Protein AF-A0AAE3GRV4-F1 (afdb_monomer_lite)

Secondary structure (DSSP, 8-state):
-HHHHHHHHHHHHHHHHTT--HHHHHHHHT--HHHHHHHHHHHHHHHHHHHHHHHHH-GGG--HHHHHHHHHHHTTS-S-HHHHHHHHHHHHTSGGGHHHHHHHHHHHHHHHHHHHHTTSSS-----S-SS----HHHHHHHHHHHHT--

Organism: NCBI:txid2699891

Foldseek 3Di:
DVVLVVVLLVCLLVVVLVVDDLVNSCVVSVHDSVSSVVSLVVSLLLLLVLVLCCCVVVVVLDDLVNLVVLLVQLVVFPFDSNRNSNSVLVVCPDPVNVPSVVSSVVSSVVVVVLVVVQVPDPDDPPPPSPPDPDTSVNSNVSSVVSSVVD

Structure (mmCIF, N/CA/C/O backbone):
data_AF-A0AAE3GRV4-F1
#
_entry.id   AF-A0AAE3GRV4-F1
#
loop_
_atom_site.group_PDB
_atom_site.id
_atom_site.type_symbol
_atom_site.label_atom_id
_atom_site.label_alt_id
_atom_site.label_comp_id
_atom_site.label_asym_id
_atom_site.label_entity_id
_atom_site.label_seq_id
_atom_site.pdbx_PDB_ins_code
_atom_site.Cartn_x
_atom_site.Cartn_y
_atom_site.Cartn_z
_atom_site.occupancy
_atom_site.B_iso_or_equiv
_atom_site.auth_seq_id
_atom_site.auth_comp_id
_atom_site.auth_asym_id
_atom_site.auth_atom_id
_atom_site.pdbx_PDB_model_num
ATOM 1 N N . ALA A 1 1 ? 26.409 6.849 -16.549 1.00 62.03 1 ALA A N 1
ATOM 2 C CA . ALA A 1 1 ? 25.329 6.057 -17.177 1.00 62.03 1 ALA A CA 1
ATOM 3 C C . ALA A 1 1 ? 24.383 5.493 -16.115 1.00 62.03 1 ALA A C 1
ATOM 5 O O . ALA A 1 1 ? 23.178 5.629 -16.278 1.00 62.03 1 ALA A O 1
ATOM 6 N N . GLU A 1 2 ? 24.916 4.986 -15.000 1.00 59.97 2 GLU A N 1
ATOM 7 C CA . GLU A 1 2 ? 24.161 4.390 -13.882 1.00 59.97 2 GLU A CA 1
ATOM 8 C C . GLU A 1 2 ? 23.152 5.341 -13.215 1.00 59.97 2 GLU A C 1
ATOM 10 O O . GLU A 1 2 ? 21.988 4.983 -13.072 1.00 59.97 2 GLU A O 1
ATOM 15 N N . GLY A 1 3 ? 23.522 6.597 -12.931 1.00 66.94 3 GLY A N 1
ATOM 16 C CA . GLY A 1 3 ? 22.594 7.554 -12.299 1.00 66.94 3 GLY A CA 1
ATOM 17 C C . GLY A 1 3 ? 21.324 7.863 -13.111 1.00 66.94 3 GLY A C 1
ATOM 18 O O . GLY A 1 3 ? 20.287 8.183 -12.541 1.00 66.94 3 GLY A O 1
ATOM 19 N N . LYS A 1 4 ? 21.362 7.714 -14.446 1.00 73.00 4 LYS A N 1
ATOM 20 C CA . LYS A 1 4 ? 20.172 7.877 -15.304 1.00 73.00 4 LYS A CA 1
ATOM 21 C C . LYS A 1 4 ? 19.230 6.675 -15.196 1.00 73.00 4 LYS A C 1
ATOM 23 O O . LYS A 1 4 ? 18.027 6.845 -15.348 1.00 73.00 4 LYS A O 1
ATOM 28 N N . GLN A 1 5 ? 19.762 5.471 -14.986 1.00 74.44 5 GLN A N 1
ATOM 29 C CA . GLN A 1 5 ? 18.948 4.267 -14.804 1.00 74.44 5 GLN A CA 1
ATOM 30 C C . GLN A 1 5 ? 18.323 4.234 -13.410 1.00 74.44 5 GLN A C 1
ATOM 32 O O . GLN A 1 5 ? 17.132 3.961 -13.310 1.00 74.44 5 GLN A O 1
ATOM 37 N N . LEU A 1 6 ? 19.076 4.614 -12.373 1.00 76.81 6 LEU A N 1
ATOM 38 C CA . LEU A 1 6 ? 18.557 4.707 -11.008 1.00 76.81 6 LEU A CA 1
ATOM 39 C C . LEU A 1 6 ? 17.362 5.671 -10.919 1.00 76.81 6 LEU A C 1
ATOM 41 O O . LEU A 1 6 ? 16.285 5.266 -10.496 1.00 76.81 6 LEU A O 1
ATOM 45 N N . GLY A 1 7 ? 17.491 6.888 -11.461 1.00 81.56 7 GLY A N 1
ATOM 46 C CA . GLY A 1 7 ? 16.388 7.860 -11.452 1.00 81.56 7 GLY A CA 1
ATOM 47 C C . GLY A 1 7 ? 15.145 7.420 -12.242 1.00 81.56 7 GLY A C 1
ATOM 48 O O . GLY A 1 7 ? 14.032 7.839 -11.931 1.00 81.56 7 GLY A O 1
ATOM 49 N N . LYS A 1 8 ? 15.296 6.548 -13.253 1.00 85.31 8 LYS A N 1
ATOM 50 C CA . LYS A 1 8 ? 14.145 5.938 -13.941 1.00 85.31 8 LYS A CA 1
ATOM 51 C C . LYS A 1 8 ? 13.427 4.948 -13.022 1.00 85.31 8 LYS A C 1
ATOM 53 O O . LYS A 1 8 ? 12.202 4.998 -12.952 1.00 85.31 8 LYS A O 1
ATOM 58 N N . LEU A 1 9 ? 14.164 4.094 -12.308 1.00 84.44 9 LEU A N 1
ATOM 59 C CA . LEU A 1 9 ? 13.589 3.125 -11.368 1.00 84.44 9 LEU A CA 1
ATOM 60 C C . LEU A 1 9 ? 12.871 3.822 -10.207 1.00 84.44 9 LEU A C 1
ATOM 62 O O . LEU A 1 9 ? 11.728 3.486 -9.914 1.00 84.44 9 LEU A O 1
ATOM 66 N N . GLU A 1 10 ? 13.478 4.863 -9.636 1.00 85.94 10 GLU A N 1
ATOM 67 C CA . GLU A 1 10 ? 12.884 5.675 -8.561 1.00 85.94 10 GLU A CA 1
ATOM 68 C C . GLU A 1 10 ? 11.579 6.373 -8.985 1.00 85.94 10 GLU A C 1
ATOM 70 O O . GLU A 1 10 ? 10.727 6.684 -8.153 1.00 85.94 10 GLU A O 1
ATOM 75 N N . SER A 1 11 ? 11.383 6.606 -10.289 1.00 89.25 11 SER A N 1
ATOM 76 C CA . SER A 1 11 ? 10.158 7.218 -10.814 1.00 89.25 11 SER A CA 1
ATOM 77 C C . SER A 1 11 ? 8.985 6.240 -10.965 1.00 89.25 11 SER A C 1
ATOM 79 O O . SER A 1 11 ? 7.832 6.679 -10.981 1.00 89.25 11 SER A O 1
ATOM 81 N N . ILE A 1 12 ? 9.246 4.926 -11.043 1.00 89.50 12 ILE A N 1
ATOM 82 C CA . ILE A 1 12 ? 8.222 3.899 -11.296 1.00 89.50 12 ILE A CA 1
ATOM 83 C C . ILE A 1 12 ? 7.102 3.926 -10.242 1.00 89.50 12 ILE A C 1
ATOM 85 O O . ILE A 1 12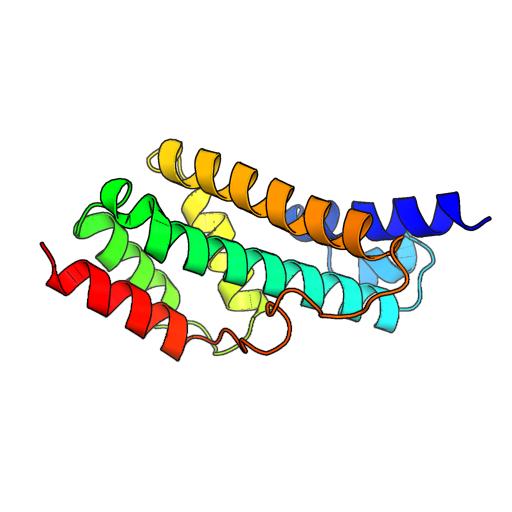 ? 5.946 4.039 -10.658 1.00 89.50 12 ILE A O 1
ATOM 89 N N . PRO A 1 13 ? 7.379 3.922 -8.917 1.00 88.88 13 PRO A N 1
ATOM 90 C CA . PRO A 1 13 ? 6.339 4.008 -7.888 1.00 88.88 13 PRO A CA 1
ATOM 91 C C . PRO A 1 13 ? 5.374 5.170 -8.114 1.00 88.88 13 PRO A C 1
ATOM 93 O O . PRO A 1 13 ? 4.154 5.006 -8.122 1.00 88.88 13 PRO A O 1
ATOM 96 N N . ARG A 1 14 ? 5.924 6.360 -8.383 1.00 89.31 14 ARG A N 1
ATOM 97 C CA . ARG A 1 14 ? 5.122 7.566 -8.579 1.00 89.31 14 ARG A CA 1
ATOM 98 C C . ARG A 1 14 ? 4.242 7.472 -9.821 1.00 89.31 14 ARG A C 1
ATOM 100 O O . ARG A 1 14 ? 3.117 7.964 -9.802 1.00 89.31 14 ARG A O 1
ATOM 107 N N . LEU A 1 15 ? 4.745 6.882 -10.900 1.00 92.69 15 LEU A N 1
ATOM 108 C CA . LEU A 1 15 ? 3.992 6.752 -12.142 1.00 92.69 15 LEU A CA 1
ATOM 109 C C . LEU A 1 15 ? 2.908 5.664 -12.045 1.00 92.69 15 LEU A C 1
ATOM 111 O O . LEU A 1 15 ? 1.811 5.861 -12.567 1.00 92.69 15 LEU A O 1
ATOM 115 N N . LEU A 1 16 ? 3.159 4.576 -11.310 1.00 90.69 16 LEU A N 1
ATOM 116 C CA . LEU A 1 16 ? 2.135 3.579 -10.972 1.00 90.69 16 LEU A CA 1
ATOM 117 C C . LEU A 1 16 ? 0.999 4.209 -10.158 1.00 90.69 16 LEU A C 1
ATOM 119 O O . LEU A 1 16 ? -0.172 4.019 -10.477 1.00 90.69 16 LEU A O 1
ATOM 123 N N . GLU A 1 17 ? 1.319 5.046 -9.168 1.00 87.00 17 GLU A N 1
ATOM 124 C CA . GLU A 1 17 ? 0.306 5.781 -8.395 1.00 87.00 17 GLU A CA 1
ATOM 125 C C . GLU A 1 17 ? -0.535 6.758 -9.232 1.00 87.00 17 GLU A C 1
ATOM 127 O O . GLU A 1 17 ? -1.634 7.132 -8.814 1.00 87.00 17 GLU A O 1
ATOM 132 N N . LEU A 1 18 ? -0.015 7.202 -10.380 1.00 89.06 18 LEU A N 1
ATOM 133 C CA . LEU A 1 18 ? -0.732 8.032 -11.352 1.00 89.06 18 LEU A CA 1
ATOM 134 C C . LEU A 1 18 ? -1.582 7.200 -12.329 1.00 89.06 18 LEU A C 1
ATOM 136 O O . LEU A 1 18 ? -2.238 7.773 -13.197 1.00 89.06 18 LEU A O 1
ATOM 140 N N . GLY A 1 19 ? -1.596 5.873 -12.185 1.00 89.56 19 GLY A N 1
ATOM 141 C CA . GLY A 1 19 ? -2.407 4.957 -12.985 1.00 89.56 19 GLY A CA 1
ATOM 142 C C . GLY A 1 19 ? -1.776 4.556 -14.317 1.00 89.56 19 GLY A C 1
ATOM 143 O O . GLY A 1 19 ? -2.479 4.059 -15.198 1.00 89.56 19 GLY A O 1
ATOM 144 N N . LEU A 1 20 ? -0.470 4.776 -14.506 1.00 92.62 20 LEU A N 1
ATOM 145 C CA . LEU A 1 20 ? 0.215 4.322 -15.713 1.00 92.62 20 LEU A CA 1
ATOM 146 C C . LEU A 1 20 ? 0.442 2.809 -15.649 1.00 92.62 20 LEU A C 1
ATOM 148 O O . LEU A 1 20 ? 0.936 2.280 -14.657 1.00 92.62 20 LEU A O 1
ATOM 152 N N . SER A 1 21 ? 0.125 2.114 -16.742 1.00 94.25 21 SER A N 1
ATOM 153 C CA . SER A 1 21 ? 0.363 0.671 -16.841 1.00 94.25 21 SER A CA 1
ATOM 154 C C . SER A 1 21 ? 1.853 0.342 -16.979 1.00 94.25 21 SER A C 1
ATOM 156 O O . SER A 1 21 ? 2.607 1.084 -17.611 1.00 94.25 21 SER A O 1
ATOM 158 N N . LYS A 1 22 ? 2.265 -0.831 -16.483 1.00 94.94 22 LYS A N 1
ATOM 159 C CA . LYS A 1 22 ? 3.647 -1.341 -16.578 1.00 94.94 22 LYS A CA 1
ATOM 160 C C . LYS A 1 22 ? 4.196 -1.334 -18.015 1.00 94.94 22 LYS A C 1
ATOM 162 O O . LYS A 1 22 ? 5.350 -0.978 -18.228 1.00 94.94 22 LYS A O 1
ATOM 167 N N . ALA A 1 23 ? 3.362 -1.647 -19.009 1.00 95.69 23 ALA A N 1
ATOM 168 C CA . ALA A 1 23 ? 3.754 -1.611 -20.420 1.00 95.69 23 ALA A CA 1
ATOM 169 C C . ALA A 1 23 ? 4.052 -0.185 -20.915 1.00 95.69 23 ALA A C 1
ATOM 171 O O . ALA A 1 23 ? 5.051 0.035 -21.595 1.00 95.69 23 ALA A O 1
ATOM 172 N N . VAL A 1 24 ? 3.221 0.792 -20.532 1.00 96.06 24 VAL A N 1
ATOM 173 C CA . VAL A 1 24 ? 3.446 2.210 -20.863 1.00 96.06 24 VAL A CA 1
ATOM 174 C C . VAL A 1 24 ? 4.712 2.729 -20.185 1.00 96.06 24 VAL A C 1
ATOM 176 O O . VAL A 1 24 ? 5.455 3.495 -20.788 1.00 96.06 24 VAL A O 1
ATOM 179 N N . LEU A 1 25 ? 4.984 2.300 -18.952 1.00 94.62 25 LEU A N 1
ATOM 180 C CA . LEU A 1 25 ? 6.207 2.669 -18.241 1.00 94.62 25 LEU A CA 1
ATOM 181 C C . LEU A 1 25 ? 7.459 2.079 -18.886 1.00 94.62 25 LEU A C 1
ATOM 183 O O . LEU A 1 25 ? 8.452 2.789 -19.002 1.00 94.62 25 LEU A O 1
ATOM 187 N N . ALA A 1 26 ? 7.414 0.820 -19.325 1.00 94.44 26 ALA A N 1
ATOM 188 C CA . ALA A 1 26 ? 8.530 0.176 -20.014 1.00 94.44 26 ALA A CA 1
ATOM 189 C C . ALA A 1 26 ? 8.921 0.945 -21.285 1.00 94.44 26 ALA A C 1
ATOM 191 O O . ALA A 1 26 ? 10.094 1.263 -21.479 1.00 94.44 26 ALA A O 1
ATOM 192 N N . ASP A 1 27 ? 7.926 1.329 -22.089 1.00 95.69 27 ASP A N 1
ATOM 193 C CA . ASP A 1 27 ? 8.126 2.140 -23.293 1.00 95.69 27 ASP A CA 1
ATOM 194 C C . ASP A 1 27 ? 8.624 3.559 -22.958 1.00 95.69 27 ASP A C 1
ATOM 196 O O . ASP A 1 27 ? 9.689 3.977 -23.410 1.00 95.69 27 ASP A O 1
ATOM 200 N N . ALA A 1 28 ? 7.914 4.284 -22.086 1.00 93.88 28 ALA A N 1
ATOM 201 C CA . ALA A 1 28 ? 8.222 5.680 -21.763 1.00 93.88 28 ALA A CA 1
ATOM 202 C C . ALA A 1 28 ? 9.578 5.862 -21.066 1.00 93.88 28 ALA A C 1
ATOM 204 O O . ALA A 1 28 ? 10.247 6.884 -21.246 1.00 93.88 28 ALA A O 1
ATOM 205 N N . LEU A 1 29 ? 9.979 4.889 -20.246 1.00 92.44 29 LEU A N 1
ATOM 206 C CA . LEU A 1 29 ? 11.248 4.914 -19.533 1.00 92.44 29 LEU A CA 1
ATOM 207 C C . LEU A 1 29 ? 12.367 4.231 -20.311 1.00 92.44 29 LEU A C 1
ATOM 209 O O . LEU A 1 29 ? 13.500 4.301 -19.840 1.00 92.44 29 LEU A O 1
ATOM 213 N N . ASP A 1 30 ? 12.109 3.627 -21.475 1.00 94.50 30 ASP A N 1
ATOM 214 C CA . ASP A 1 30 ? 13.101 2.849 -22.227 1.00 94.50 30 ASP A CA 1
ATOM 215 C C . ASP A 1 30 ? 13.784 1.824 -21.297 1.00 94.50 30 ASP A C 1
ATOM 217 O O . ASP A 1 30 ? 14.988 1.885 -21.018 1.00 94.50 30 ASP A O 1
ATOM 221 N N . LEU A 1 31 ? 12.949 0.973 -20.691 1.00 91.81 31 LEU A N 1
ATOM 222 C CA . LEU A 1 31 ? 13.321 -0.092 -19.760 1.00 91.81 31 LEU A CA 1
ATOM 223 C C . LEU A 1 31 ? 12.691 -1.422 -20.205 1.00 91.81 31 LEU A C 1
ATOM 225 O O . LEU A 1 31 ? 11.572 -1.423 -20.718 1.00 91.81 31 LEU A O 1
ATOM 229 N N . PRO A 1 32 ? 13.349 -2.570 -19.959 1.00 93.69 32 PRO A N 1
ATOM 230 C CA . PRO A 1 32 ? 12.717 -3.873 -20.145 1.00 93.69 32 PRO A CA 1
ATOM 231 C C . PRO A 1 32 ? 11.448 -4.004 -19.294 1.00 93.69 32 PRO A C 1
ATOM 233 O O . PRO A 1 32 ? 11.410 -3.542 -18.148 1.00 93.69 32 PRO A O 1
ATOM 236 N N . LEU A 1 33 ? 10.421 -4.667 -19.829 1.00 93.25 33 LEU A N 1
ATOM 237 C CA . LEU A 1 33 ? 9.152 -4.853 -19.123 1.00 93.25 33 LEU A CA 1
ATOM 238 C C . LEU A 1 33 ? 9.351 -5.604 -17.803 1.00 93.25 33 LEU A C 1
ATOM 240 O O . LEU A 1 33 ? 8.728 -5.260 -16.804 1.00 93.25 33 LEU A O 1
ATOM 244 N N . GLU A 1 34 ? 10.257 -6.574 -17.783 1.00 92.00 34 GLU A N 1
ATOM 245 C CA . GLU A 1 34 ? 10.591 -7.390 -16.617 1.00 92.00 34 GLU A CA 1
ATOM 246 C C . GLU A 1 34 ? 11.189 -6.539 -15.486 1.00 92.00 34 GLU A C 1
ATOM 248 O O . GLU A 1 34 ? 10.928 -6.781 -14.306 1.00 92.00 34 GLU A O 1
ATOM 253 N N . VAL A 1 35 ? 11.952 -5.497 -15.837 1.00 88.56 35 VAL A N 1
ATOM 254 C CA . VAL A 1 35 ? 12.514 -4.542 -14.870 1.00 88.56 35 VAL A CA 1
ATOM 255 C C . VAL A 1 35 ? 11.401 -3.694 -14.260 1.00 88.56 35 VAL A C 1
ATOM 257 O O . VAL A 1 35 ? 11.371 -3.493 -13.048 1.00 88.56 35 VAL A O 1
ATOM 260 N N . VAL A 1 36 ? 10.451 -3.236 -15.080 1.00 91.06 36 VAL A N 1
ATOM 261 C CA . VAL A 1 36 ? 9.288 -2.482 -14.594 1.00 91.06 36 VAL A CA 1
ATOM 262 C C . VAL A 1 36 ? 8.374 -3.352 -13.735 1.00 91.06 36 VAL A C 1
ATOM 264 O O . VAL A 1 36 ? 7.887 -2.885 -12.710 1.00 91.06 36 VAL A O 1
ATOM 267 N N . GLN A 1 37 ? 8.158 -4.612 -14.119 1.00 90.75 37 GLN A N 1
ATOM 268 C CA . GLN A 1 37 ? 7.398 -5.581 -13.329 1.00 90.75 37 GLN A CA 1
ATOM 269 C C . GLN A 1 37 ? 8.046 -5.802 -11.962 1.00 90.75 37 GLN A C 1
ATOM 271 O O . GLN A 1 37 ? 7.376 -5.633 -10.952 1.00 90.75 37 GLN A O 1
ATOM 276 N N . SER A 1 38 ? 9.356 -6.057 -11.926 1.00 88.62 38 SER A N 1
ATOM 277 C CA . SER A 1 38 ? 10.091 -6.260 -10.672 1.00 88.62 38 SER A CA 1
ATOM 278 C C . SER A 1 38 ? 10.024 -5.031 -9.757 1.00 88.62 38 SER A C 1
ATOM 280 O O . SER A 1 38 ? 9.790 -5.162 -8.558 1.00 88.62 38 SER A O 1
ATOM 282 N N . ALA A 1 39 ? 10.178 -3.825 -10.315 1.00 88.56 39 ALA A N 1
ATOM 283 C CA . ALA A 1 39 ? 10.063 -2.580 -9.553 1.00 88.56 39 ALA A CA 1
ATOM 284 C C . ALA A 1 39 ? 8.633 -2.335 -9.037 1.00 88.56 39 ALA A C 1
ATOM 286 O O . ALA A 1 39 ? 8.453 -1.861 -7.917 1.00 88.56 39 ALA A O 1
ATOM 287 N N . ALA A 1 40 ? 7.613 -2.670 -9.833 1.00 90.56 40 ALA A N 1
ATOM 288 C CA . ALA A 1 40 ? 6.218 -2.583 -9.412 1.00 90.56 40 ALA A CA 1
ATOM 289 C C . ALA A 1 40 ? 5.908 -3.573 -8.282 1.00 90.56 40 ALA A C 1
ATOM 291 O O . ALA A 1 40 ? 5.283 -3.200 -7.293 1.00 90.56 40 ALA A O 1
ATOM 292 N N . ASP A 1 41 ? 6.373 -4.815 -8.401 1.00 90.94 41 ASP A N 1
ATOM 293 C CA . ASP A 1 41 ? 6.152 -5.855 -7.398 1.00 90.94 41 ASP A CA 1
ATOM 294 C C . ASP A 1 41 ? 6.809 -5.487 -6.062 1.00 90.94 41 ASP A C 1
ATOM 296 O O . ASP A 1 41 ? 6.175 -5.632 -5.011 1.00 90.94 41 ASP A O 1
ATOM 300 N N . LEU A 1 42 ? 8.031 -4.937 -6.103 1.00 89.06 42 LEU A N 1
ATOM 301 C CA . LEU A 1 42 ? 8.707 -4.394 -4.925 1.00 89.06 42 LEU A CA 1
ATOM 302 C C . LEU A 1 42 ? 7.897 -3.254 -4.298 1.00 89.06 42 LEU A C 1
ATOM 304 O O . LEU A 1 42 ? 7.598 -3.305 -3.110 1.00 89.06 42 LEU A O 1
ATOM 308 N N . PHE A 1 43 ? 7.458 -2.280 -5.098 1.00 90.44 43 PHE A N 1
ATOM 309 C CA . PHE A 1 43 ? 6.632 -1.172 -4.613 1.00 90.44 43 PHE A CA 1
ATOM 310 C C . PHE A 1 43 ? 5.338 -1.654 -3.938 1.00 90.44 43 PHE A C 1
ATOM 312 O O . PHE A 1 43 ? 4.954 -1.161 -2.874 1.00 90.44 43 PHE A O 1
ATOM 319 N N . HIS A 1 44 ? 4.646 -2.629 -4.533 1.00 92.62 44 HIS A N 1
ATOM 320 C CA . HIS A 1 44 ? 3.431 -3.182 -3.940 1.00 92.62 44 HIS A CA 1
ATOM 321 C C . HIS A 1 44 ? 3.723 -3.924 -2.636 1.00 92.62 44 HIS A C 1
ATOM 323 O O . HIS A 1 44 ? 2.962 -3.768 -1.680 1.00 92.62 44 HIS A O 1
ATOM 329 N N . GLN A 1 45 ? 4.824 -4.675 -2.574 1.00 91.00 45 GLN A N 1
ATOM 330 C CA . GLN A 1 45 ? 5.277 -5.336 -1.352 1.00 91.00 45 GLN A CA 1
ATOM 331 C C . GLN A 1 45 ? 5.594 -4.321 -0.249 1.00 91.00 45 GLN A C 1
ATOM 333 O O . GLN A 1 45 ? 5.026 -4.426 0.833 1.00 91.00 45 GLN A O 1
ATOM 338 N N . GLU A 1 46 ? 6.418 -3.309 -0.521 1.00 90.25 46 GLU A N 1
ATOM 339 C CA . GLU A 1 46 ? 6.771 -2.258 0.444 1.00 90.25 46 GLU A CA 1
ATOM 340 C C . GLU A 1 46 ? 5.537 -1.515 0.961 1.00 90.25 46 GLU A C 1
ATOM 342 O O . GLU A 1 46 ? 5.411 -1.257 2.159 1.00 90.25 46 GLU A O 1
ATOM 347 N N . ASN A 1 47 ? 4.575 -1.223 0.081 1.00 92.88 47 ASN A N 1
ATOM 348 C CA . ASN A 1 47 ? 3.312 -0.612 0.479 1.00 92.88 47 ASN A CA 1
ATOM 349 C C . ASN A 1 47 ? 2.530 -1.481 1.465 1.00 92.88 47 ASN A C 1
ATOM 351 O O . ASN A 1 47 ? 1.973 -0.941 2.419 1.00 92.88 47 ASN A O 1
ATOM 355 N N . LEU A 1 48 ? 2.449 -2.791 1.225 1.00 94.69 48 LEU A N 1
ATOM 356 C CA . LEU A 1 48 ? 1.736 -3.714 2.107 1.00 94.69 48 LEU A CA 1
ATOM 357 C C . LEU A 1 48 ? 2.484 -3.917 3.429 1.00 94.69 48 LEU A C 1
ATOM 359 O O . LEU A 1 48 ? 1.850 -3.941 4.482 1.00 94.69 48 LEU A O 1
ATOM 363 N N . THR A 1 49 ? 3.817 -3.968 3.395 1.00 93.06 49 THR A N 1
ATOM 364 C CA . THR A 1 49 ? 4.663 -4.003 4.596 1.00 93.06 49 THR A CA 1
ATOM 365 C C . THR A 1 49 ? 4.417 -2.780 5.465 1.00 93.06 49 THR A C 1
ATOM 367 O O . THR A 1 49 ? 4.128 -2.923 6.651 1.00 93.06 49 THR A O 1
ATOM 370 N N . ALA A 1 50 ? 4.414 -1.588 4.866 1.00 93.88 50 ALA A N 1
ATOM 371 C CA . ALA A 1 50 ? 4.144 -0.352 5.587 1.00 93.88 50 ALA A CA 1
ATOM 372 C C . ALA A 1 50 ? 2.740 -0.327 6.218 1.00 93.88 50 ALA A C 1
ATOM 374 O O . ALA A 1 50 ? 2.554 0.243 7.289 1.00 93.88 50 ALA A O 1
ATOM 375 N N . VAL A 1 51 ? 1.744 -0.952 5.579 1.00 95.88 51 VAL A N 1
ATOM 376 C CA . VAL A 1 51 ? 0.384 -1.067 6.132 1.00 95.88 51 VAL A CA 1
ATOM 377 C C . VAL A 1 51 ? 0.356 -1.993 7.345 1.00 95.88 51 VAL A C 1
ATOM 379 O O . VAL A 1 51 ? -0.238 -1.633 8.358 1.00 95.88 51 VAL A O 1
ATOM 382 N N . ILE A 1 52 ? 1.008 -3.155 7.274 1.00 94.75 52 ILE A N 1
ATOM 383 C CA . ILE A 1 52 ? 1.117 -4.072 8.418 1.00 94.75 52 ILE A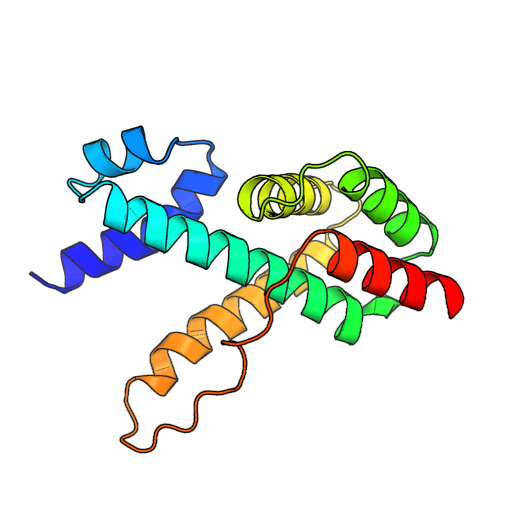 CA 1
ATOM 384 C C . ILE A 1 52 ? 1.850 -3.401 9.583 1.00 94.75 52 ILE A C 1
ATOM 386 O O . ILE A 1 52 ? 1.409 -3.494 10.728 1.00 94.75 52 ILE A O 1
ATOM 390 N N . GLU A 1 53 ? 2.938 -2.688 9.301 1.00 94.12 53 GLU A N 1
ATOM 391 C CA . GLU A 1 53 ? 3.690 -1.956 10.317 1.00 94.12 53 GLU A CA 1
ATOM 392 C C . GLU A 1 53 ? 2.848 -0.851 10.966 1.00 94.12 53 GLU A C 1
ATOM 394 O O . GLU A 1 53 ? 2.807 -0.744 12.192 1.00 94.12 53 GLU A O 1
ATOM 399 N N . LEU A 1 54 ? 2.101 -0.089 10.164 1.00 96.19 54 LEU A N 1
ATOM 400 C CA . LEU A 1 54 ? 1.170 0.926 10.651 1.00 96.19 54 LEU A CA 1
ATOM 401 C C . LEU A 1 54 ? 0.095 0.319 11.565 1.00 96.19 54 LEU A C 1
ATOM 403 O O . LEU A 1 54 ? -0.169 0.857 12.639 1.00 96.19 54 LEU A O 1
ATOM 407 N N . LEU A 1 55 ? -0.509 -0.801 11.158 1.00 95.50 55 LEU A N 1
ATOM 408 C CA . LEU A 1 55 ? -1.535 -1.494 11.939 1.00 95.50 55 LEU A CA 1
ATOM 409 C C . LEU A 1 55 ? -0.979 -2.012 13.272 1.00 95.50 55 LEU A C 1
ATOM 411 O O . LEU A 1 55 ? -1.624 -1.845 14.301 1.00 95.50 55 LEU A O 1
ATOM 415 N N . ASN A 1 56 ? 0.220 -2.594 13.278 1.00 93.38 56 ASN A N 1
ATOM 416 C CA . ASN A 1 56 ? 0.806 -3.180 14.485 1.00 93.38 56 ASN A CA 1
ATOM 417 C C . ASN A 1 56 ? 1.356 -2.131 15.461 1.00 93.38 56 ASN A C 1
ATOM 419 O O . ASN A 1 56 ? 1.188 -2.271 16.671 1.00 93.38 56 ASN A O 1
ATOM 423 N N . ASN A 1 57 ?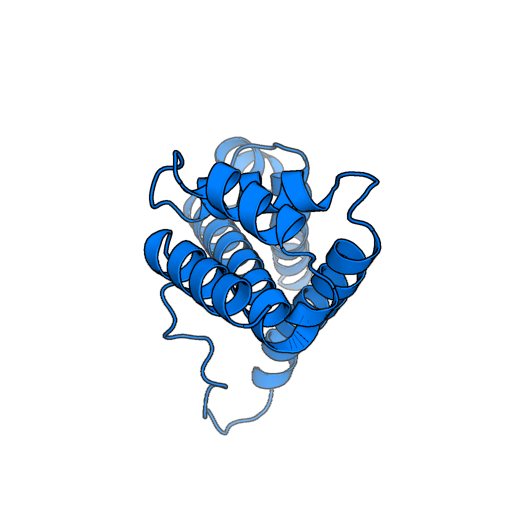 2.012 -1.087 14.951 1.00 94.62 57 ASN A N 1
ATOM 424 C CA . ASN A 1 57 ? 2.768 -0.143 15.781 1.00 94.62 57 ASN A CA 1
ATOM 425 C C . ASN A 1 57 ? 2.011 1.162 16.058 1.00 94.62 57 ASN A C 1
ATOM 427 O O . ASN A 1 57 ? 2.352 1.890 16.990 1.00 94.62 57 ASN A O 1
ATOM 431 N N . HIS A 1 58 ? 0.970 1.454 15.276 1.00 94.69 58 HIS A N 1
ATOM 432 C CA . HIS A 1 58 ? 0.162 2.667 15.392 1.00 94.69 58 HIS A CA 1
ATOM 433 C C . HIS A 1 58 ? -1.343 2.360 15.355 1.00 94.69 58 HIS A C 1
ATOM 435 O O . HIS A 1 58 ? -2.136 3.159 14.854 1.00 94.69 58 HIS A O 1
ATOM 441 N N . SER A 1 59 ? -1.750 1.218 15.921 1.00 93.31 59 SER A N 1
ATOM 442 C CA . SER A 1 59 ? -3.155 0.789 16.009 1.00 93.31 59 SER A CA 1
ATOM 443 C C . SER A 1 59 ? -4.075 1.828 16.656 1.00 93.31 59 SER A C 1
ATOM 445 O O . SER A 1 59 ? -5.230 1.940 16.266 1.00 93.31 59 SER A O 1
ATOM 447 N N . SER A 1 60 ? -3.558 2.656 17.571 1.00 95.12 60 SER A N 1
ATOM 448 C CA . SER A 1 60 ? -4.301 3.749 18.217 1.00 95.12 60 SER A CA 1
ATOM 449 C C . SER A 1 60 ? -4.779 4.847 17.259 1.00 95.12 60 SER A C 1
ATOM 451 O O . SER A 1 60 ? -5.600 5.679 17.643 1.00 95.12 60 SER A O 1
ATOM 453 N N . LEU A 1 61 ? -4.280 4.869 16.018 1.00 96.38 61 LEU A N 1
ATOM 454 C CA . LEU A 1 61 ? -4.776 5.750 14.960 1.00 96.38 61 LEU A CA 1
ATOM 455 C C . LEU A 1 61 ? -6.036 5.210 14.274 1.00 96.38 61 LEU A C 1
ATOM 457 O O . LEU A 1 61 ? -6.604 5.908 13.435 1.00 96.38 61 LEU A O 1
ATOM 461 N N . PHE A 1 62 ? -6.461 3.986 14.579 1.00 96.19 62 PHE A N 1
ATOM 462 C CA . PHE A 1 62 ? -7.631 3.356 13.984 1.00 96.19 62 PHE A CA 1
ATOM 463 C C . PHE A 1 62 ? -8.730 3.220 15.027 1.00 96.19 62 PHE A C 1
ATOM 465 O O . PHE A 1 62 ? -8.510 2.705 16.118 1.00 96.19 62 PHE A O 1
ATOM 472 N N . SER A 1 63 ? -9.933 3.661 14.672 1.00 95.50 63 SER A N 1
ATOM 473 C CA . SER A 1 63 ? -11.134 3.265 15.400 1.00 95.50 63 SER A CA 1
ATOM 474 C C . SER A 1 63 ? -11.587 1.865 14.975 1.00 95.50 63 SER A C 1
ATOM 476 O O . SER A 1 63 ? -11.253 1.399 13.883 1.00 95.50 63 SER A O 1
ATOM 478 N N . ALA A 1 64 ? -12.445 1.227 15.775 1.00 94.88 64 ALA A N 1
ATOM 479 C CA . ALA A 1 64 ? -13.119 -0.009 15.371 1.00 94.88 64 ALA A CA 1
ATOM 480 C C . ALA A 1 64 ? -13.846 0.118 14.013 1.00 94.88 64 ALA A C 1
ATOM 482 O O . ALA A 1 64 ? -13.835 -0.818 13.214 1.00 94.88 64 ALA A O 1
ATOM 483 N N . GLN A 1 65 ? -14.422 1.291 13.714 1.00 95.62 65 GLN A N 1
ATOM 484 C CA . GLN A 1 65 ? -15.063 1.562 12.424 1.00 95.62 65 GLN A CA 1
ATOM 485 C C . GLN A 1 65 ? -14.042 1.610 11.277 1.00 95.62 65 GLN A C 1
ATOM 487 O O . GLN A 1 65 ? -14.304 1.062 10.210 1.00 95.62 65 GLN A O 1
ATOM 492 N N . ASP A 1 66 ? -12.867 2.211 11.488 1.00 96.94 66 ASP A N 1
ATOM 493 C CA . ASP A 1 66 ? -11.806 2.227 10.473 1.00 96.94 66 ASP A CA 1
ATOM 494 C C . ASP A 1 66 ? -11.322 0.814 10.145 1.00 96.94 66 ASP A C 1
ATOM 496 O O . ASP A 1 66 ? -11.126 0.484 8.976 1.00 96.94 66 ASP A O 1
ATOM 500 N N . LEU A 1 67 ? -11.152 -0.026 11.168 1.00 97.06 67 LEU A N 1
ATOM 501 C CA . LEU A 1 67 ? -10.748 -1.421 11.000 1.00 97.06 67 LEU A CA 1
ATOM 502 C C . LEU A 1 67 ? -11.820 -2.231 10.257 1.00 97.06 67 LEU A C 1
ATOM 504 O O . LEU A 1 67 ? -11.485 -2.985 9.343 1.00 97.06 67 LEU A O 1
ATOM 508 N N . ALA A 1 68 ? -13.099 -2.036 10.588 1.00 96.75 68 ALA A N 1
ATOM 509 C CA . ALA A 1 68 ? -14.208 -2.682 9.888 1.00 96.75 68 ALA A CA 1
ATOM 510 C C . ALA A 1 68 ? -14.266 -2.274 8.405 1.00 96.75 68 ALA A C 1
ATOM 512 O O . ALA A 1 68 ? -14.319 -3.138 7.533 1.00 96.75 68 ALA A O 1
ATOM 513 N N . GLU A 1 69 ? -14.167 -0.976 8.105 1.00 97.44 69 GLU A N 1
ATOM 514 C CA . GLU A 1 69 ? -14.155 -0.471 6.725 1.00 97.44 69 GLU A CA 1
ATOM 515 C C . GLU A 1 69 ? -12.955 -0.993 5.924 1.00 97.44 69 GLU A C 1
ATOM 517 O O . GLU A 1 69 ? -13.084 -1.304 4.738 1.00 97.44 69 GLU A O 1
ATOM 522 N N . LEU A 1 70 ? -11.782 -1.106 6.556 1.00 97.19 70 LEU A N 1
ATOM 523 C CA . LEU A 1 70 ? -10.596 -1.660 5.909 1.00 97.19 70 LEU A CA 1
ATOM 524 C C . LEU A 1 70 ? -10.756 -3.162 5.623 1.00 97.19 70 LEU A C 1
ATOM 526 O O . LEU A 1 70 ? -10.371 -3.622 4.548 1.00 97.19 70 LEU A O 1
ATOM 530 N N . ALA A 1 71 ? -11.353 -3.926 6.542 1.00 97.38 71 ALA A N 1
ATOM 531 C CA . ALA A 1 71 ? -11.652 -5.339 6.322 1.00 97.38 71 ALA A CA 1
ATOM 532 C C . ALA A 1 71 ? -12.671 -5.541 5.188 1.00 97.38 71 ALA A C 1
ATOM 534 O O . ALA A 1 71 ? -12.452 -6.380 4.314 1.00 97.38 71 ALA A O 1
ATOM 535 N N . GLU A 1 72 ? -13.749 -4.749 5.160 1.00 97.75 72 GLU A N 1
ATOM 536 C CA . GLU A 1 72 ? -14.765 -4.787 4.097 1.00 97.75 72 GLU A CA 1
ATOM 537 C C . GLU A 1 72 ? -14.188 -4.434 2.723 1.00 97.75 72 GLU A C 1
ATOM 539 O O . GLU A 1 72 ? -14.577 -5.033 1.719 1.00 97.75 72 GLU A O 1
ATOM 544 N N . LEU A 1 73 ? -13.230 -3.502 2.671 1.00 97.56 73 LEU A N 1
ATOM 545 C CA . LEU A 1 73 ? -12.497 -3.177 1.449 1.00 97.56 73 LEU A CA 1
ATOM 546 C C . LEU A 1 73 ? -11.661 -4.360 0.949 1.00 97.56 73 LEU A C 1
ATOM 548 O O . LEU A 1 73 ? -11.613 -4.601 -0.255 1.00 97.56 73 LEU A O 1
ATOM 552 N N . ILE A 1 74 ? -10.970 -5.058 1.854 1.00 96.88 74 ILE A N 1
ATOM 553 C CA . ILE A 1 74 ? -9.994 -6.099 1.508 1.00 96.88 74 ILE A CA 1
ATOM 554 C C . ILE A 1 74 ? -10.672 -7.426 1.171 1.00 96.88 74 ILE A C 1
ATOM 556 O O . ILE A 1 74 ? -10.242 -8.096 0.236 1.00 96.88 74 ILE A O 1
ATOM 560 N N . ALA A 1 75 ? -11.725 -7.809 1.895 1.00 96.62 75 ALA A N 1
ATOM 561 C CA . ALA A 1 75 ? -12.369 -9.119 1.786 1.00 96.62 75 ALA A CA 1
ATOM 562 C C . ALA A 1 75 ? -12.782 -9.559 0.361 1.00 96.62 75 ALA A C 1
ATOM 564 O O . ALA A 1 75 ? -12.608 -10.737 0.049 1.00 96.62 75 ALA A O 1
ATOM 565 N N . PRO A 1 76 ? -13.317 -8.692 -0.524 1.00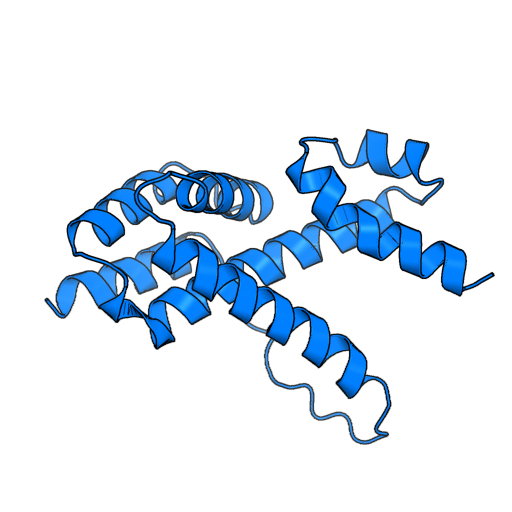 96.75 76 PRO A N 1
ATOM 566 C CA . PRO A 1 76 ? -13.713 -9.108 -1.871 1.00 96.75 76 PRO A CA 1
ATOM 567 C C . PRO A 1 76 ? -12.566 -9.099 -2.893 1.00 96.75 76 PRO A C 1
ATOM 569 O O . PRO A 1 76 ? -12.783 -9.502 -4.037 1.00 96.75 76 PRO A O 1
ATOM 572 N N . LEU A 1 77 ? -11.381 -8.596 -2.535 1.00 95.31 77 LEU A N 1
ATOM 573 C CA . LEU A 1 77 ? -10.259 -8.477 -3.466 1.00 95.31 77 LEU A CA 1
ATOM 574 C C . LEU A 1 77 ? -9.631 -9.850 -3.752 1.00 95.31 77 LEU A C 1
ATOM 576 O O . LEU A 1 77 ? -9.733 -10.764 -2.936 1.00 95.31 77 LEU A O 1
ATOM 580 N N . PRO A 1 78 ? -8.985 -10.038 -4.910 1.00 93.12 78 PRO A N 1
ATOM 581 C CA . PRO A 1 78 ? -8.150 -11.211 -5.120 1.00 93.12 78 PRO A CA 1
ATOM 582 C C . PRO A 1 78 ? -6.936 -11.174 -4.184 1.00 93.12 78 PRO A C 1
ATOM 584 O O . PRO A 1 78 ? -6.461 -10.102 -3.802 1.00 93.12 78 PRO A O 1
ATOM 587 N N . ASP A 1 79 ? -6.383 -12.348 -3.879 1.00 91.69 79 ASP A N 1
ATOM 588 C CA . ASP A 1 79 ? -5.111 -12.469 -3.164 1.00 91.69 79 ASP A CA 1
ATOM 589 C C . ASP A 1 79 ? -3.929 -12.125 -4.091 1.00 91.69 79 ASP A C 1
ATOM 591 O O . ASP A 1 79 ? -3.155 -12.972 -4.539 1.00 91.69 79 ASP A O 1
ATOM 595 N N . ASN A 1 80 ? -3.867 -10.850 -4.469 1.00 92.06 80 ASN A N 1
ATOM 596 C CA . ASN A 1 80 ? -2.897 -10.271 -5.379 1.00 92.06 80 ASN A CA 1
ATOM 597 C C . ASN A 1 80 ? -2.355 -8.969 -4.779 1.00 92.06 80 ASN A C 1
ATOM 599 O O . ASN A 1 80 ? -3.109 -8.071 -4.405 1.00 92.06 80 ASN A O 1
ATOM 603 N N . ARG A 1 81 ? -1.025 -8.846 -4.714 1.00 91.44 81 ARG A N 1
ATOM 604 C CA . ARG A 1 81 ? -0.364 -7.706 -4.065 1.00 91.44 81 ARG A CA 1
ATOM 605 C C . ARG A 1 81 ? -0.684 -6.367 -4.720 1.00 91.44 81 ARG A C 1
ATOM 607 O O . ARG A 1 81 ? -0.822 -5.385 -4.002 1.00 91.44 81 ARG A O 1
ATOM 614 N N . GLU A 1 82 ? -0.789 -6.310 -6.044 1.00 92.69 82 GLU A N 1
ATOM 615 C CA . GLU A 1 82 ? -1.089 -5.076 -6.776 1.00 92.69 82 GLU A CA 1
ATOM 616 C C . GLU A 1 82 ? -2.507 -4.592 -6.472 1.00 92.69 82 GLU A C 1
ATOM 618 O O . GLU A 1 82 ? -2.678 -3.426 -6.106 1.00 92.69 82 GLU A O 1
ATOM 623 N N . ASP A 1 83 ? -3.496 -5.485 -6.535 1.00 93.94 83 ASP A N 1
ATOM 624 C CA . ASP A 1 83 ? -4.894 -5.158 -6.237 1.00 93.94 83 ASP A CA 1
ATOM 625 C C . ASP A 1 83 ? -5.068 -4.717 -4.775 1.00 93.94 83 ASP A C 1
ATOM 627 O O . ASP A 1 83 ? -5.650 -3.662 -4.504 1.00 93.94 83 ASP A O 1
ATOM 631 N N . LEU A 1 84 ? -4.486 -5.468 -3.832 1.00 96.00 84 LEU A N 1
ATOM 632 C CA . LEU A 1 84 ? -4.504 -5.140 -2.403 1.00 96.00 84 LEU A CA 1
ATOM 633 C C . LEU A 1 84 ? -3.813 -3.796 -2.128 1.00 96.00 84 LEU A C 1
ATOM 635 O O . LEU A 1 84 ? -4.399 -2.898 -1.522 1.00 96.00 84 LEU A O 1
ATOM 639 N N . SER A 1 85 ? -2.576 -3.635 -2.604 1.00 95.19 85 SER A N 1
ATOM 640 C CA . SER A 1 85 ? -1.765 -2.428 -2.410 1.00 95.19 85 SER A CA 1
ATOM 641 C C . SER A 1 85 ? -2.467 -1.190 -2.967 1.00 95.19 85 SER A C 1
ATOM 643 O O . SER A 1 85 ? -2.530 -0.154 -2.299 1.00 95.19 85 SER A O 1
ATOM 645 N N . SER A 1 86 ? -3.050 -1.304 -4.162 1.00 93.56 86 SER A N 1
ATOM 646 C CA . SER A 1 86 ? -3.727 -0.200 -4.842 1.00 93.56 86 SER A CA 1
ATOM 647 C C . SER A 1 86 ? -5.025 0.195 -4.142 1.00 93.56 86 SER A C 1
ATOM 649 O O . SER A 1 86 ? -5.235 1.381 -3.874 1.00 93.56 86 SER A O 1
ATOM 651 N N . ALA A 1 87 ? -5.877 -0.775 -3.794 1.00 95.62 87 ALA A N 1
ATOM 652 C CA . ALA A 1 87 ? -7.135 -0.508 -3.101 1.00 95.62 87 ALA A CA 1
ATOM 653 C C . ALA A 1 87 ? -6.896 0.149 -1.733 1.00 95.62 87 ALA A C 1
ATOM 655 O O . ALA A 1 87 ? -7.496 1.182 -1.421 1.00 95.62 87 ALA A O 1
ATOM 656 N N . ILE A 1 88 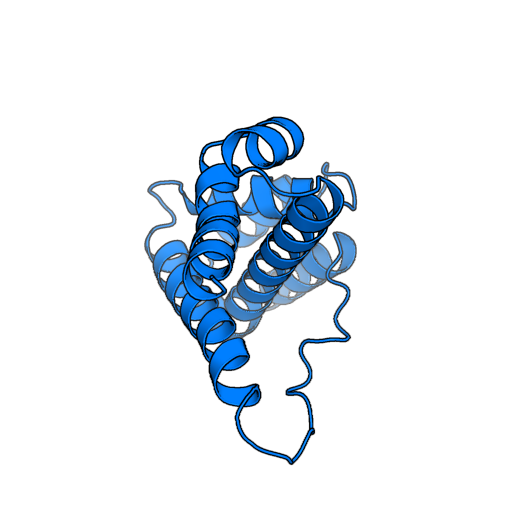? -5.953 -0.388 -0.954 1.00 96.19 88 ILE A N 1
ATOM 657 C CA . ILE A 1 88 ? -5.592 0.151 0.361 1.00 96.19 88 ILE A CA 1
ATOM 658 C C . ILE A 1 88 ? -4.992 1.559 0.228 1.00 96.19 88 ILE A C 1
ATOM 660 O O . ILE A 1 88 ? -5.363 2.469 0.973 1.00 96.19 88 ILE A O 1
ATOM 664 N N . ALA A 1 89 ? -4.118 1.793 -0.757 1.00 93.31 89 ALA A N 1
ATOM 665 C CA . ALA A 1 89 ? -3.552 3.120 -0.998 1.00 93.31 89 ALA A CA 1
ATOM 666 C C . ALA A 1 89 ? -4.624 4.166 -1.351 1.00 93.31 89 ALA A C 1
ATOM 668 O O . ALA A 1 89 ? -4.505 5.323 -0.945 1.00 93.31 89 ALA A O 1
ATOM 669 N N . ILE A 1 90 ? -5.669 3.787 -2.094 1.00 93.69 90 ILE A N 1
ATOM 670 C CA . ILE A 1 90 ? -6.809 4.669 -2.389 1.00 93.69 90 ILE A CA 1
ATOM 671 C C . ILE A 1 90 ? -7.602 4.969 -1.115 1.00 93.69 90 ILE A C 1
ATOM 673 O O . ILE A 1 90 ? -7.958 6.124 -0.876 1.00 93.69 90 ILE A O 1
ATOM 677 N N . TRP A 1 91 ? -7.839 3.964 -0.276 1.00 96.12 91 TRP A N 1
ATOM 678 C CA . TRP A 1 91 ? -8.560 4.126 0.984 1.00 96.12 91 TRP A CA 1
ATOM 679 C C . TRP A 1 91 ? -7.864 5.108 1.936 1.00 96.12 91 TRP A C 1
ATOM 681 O O . TRP A 1 91 ? -8.509 6.021 2.449 1.00 96.12 91 TRP A O 1
ATOM 691 N N . PHE A 1 92 ? -6.535 5.038 2.074 1.00 95.88 92 PHE A N 1
ATOM 692 C CA . PHE A 1 92 ? -5.773 6.004 2.880 1.00 95.88 92 PHE A CA 1
ATOM 693 C C . PHE A 1 92 ? -5.794 7.442 2.337 1.00 95.88 92 PHE A C 1
ATOM 695 O O . PHE A 1 92 ? -5.600 8.383 3.102 1.00 95.88 92 PHE A O 1
ATOM 702 N N . LYS A 1 93 ? -6.050 7.655 1.040 1.00 91.50 93 LYS A N 1
ATOM 703 C CA . LYS A 1 93 ? -6.110 9.004 0.441 1.00 91.50 93 LYS A CA 1
ATOM 704 C C . LYS A 1 93 ? -7.400 9.766 0.778 1.00 91.50 93 LYS A C 1
ATOM 706 O O . LYS A 1 93 ? -7.546 10.917 0.365 1.00 91.50 93 LYS A O 1
ATOM 711 N N . GLN A 1 94 ? -8.341 9.157 1.500 1.00 93.81 94 GLN A N 1
ATOM 712 C CA . GLN A 1 94 ? -9.589 9.814 1.878 1.00 93.81 94 GLN A CA 1
ATOM 713 C C . GLN A 1 94 ? -9.367 10.916 2.937 1.00 93.81 94 GLN A C 1
ATOM 715 O O . GLN A 1 94 ? -8.524 10.759 3.822 1.00 93.81 94 GLN A O 1
ATOM 720 N N . PRO A 1 95 ? -10.146 12.018 2.918 1.00 92.44 95 PRO A N 1
ATOM 721 C CA . PRO A 1 95 ? -9.944 13.147 3.835 1.00 92.44 95 PRO A CA 1
ATOM 722 C C . PRO A 1 95 ? -10.059 12.814 5.330 1.00 92.44 95 PRO A C 1
ATOM 724 O O . PRO A 1 95 ? -9.450 13.494 6.149 1.00 92.44 95 PRO A O 1
ATOM 727 N N . SER A 1 96 ? -10.818 11.781 5.702 1.00 94.00 96 SER A N 1
ATOM 728 C CA . SER A 1 96 ? -10.954 11.325 7.094 1.00 94.00 96 SER A CA 1
ATOM 729 C C . SER A 1 96 ? -9.703 10.625 7.634 1.00 94.00 96 SER A C 1
ATOM 731 O O . SER A 1 96 ? -9.619 10.393 8.835 1.00 94.00 96 SER A O 1
ATOM 733 N N . ARG A 1 97 ? -8.729 10.301 6.771 1.00 95.12 97 ARG A N 1
ATOM 734 C CA . ARG A 1 97 ? -7.607 9.398 7.076 1.00 95.12 97 ARG A CA 1
ATOM 735 C C . ARG A 1 97 ? -6.237 10.070 7.070 1.00 95.12 97 ARG A C 1
ATOM 737 O O . ARG A 1 97 ? -5.205 9.428 6.893 1.00 95.12 97 ARG A O 1
ATOM 744 N N . VAL A 1 98 ? -6.209 11.393 7.241 1.00 95.44 98 VAL A N 1
ATOM 745 C CA . VAL A 1 98 ? -4.979 12.196 7.144 1.00 95.44 98 VAL A CA 1
ATOM 746 C C . VAL A 1 98 ? -3.920 11.755 8.157 1.00 95.44 98 VAL A C 1
ATOM 748 O O . VAL A 1 98 ? -2.743 11.697 7.802 1.00 95.44 98 VAL A O 1
ATOM 751 N N . ALA A 1 99 ? -4.311 11.422 9.391 1.00 96.12 99 ALA A N 1
ATOM 752 C CA . ALA A 1 99 ? -3.370 10.990 10.424 1.00 96.12 99 ALA A CA 1
ATOM 753 C C . ALA A 1 99 ? -2.709 9.654 10.054 1.00 96.12 99 ALA A C 1
ATOM 755 O O . ALA A 1 99 ? -1.482 9.566 10.016 1.00 96.12 99 ALA A O 1
ATOM 756 N N . GLN A 1 100 ? -3.510 8.650 9.685 1.00 97.19 100 GLN A N 1
ATOM 757 C CA . GLN A 1 100 ? -3.001 7.343 9.278 1.00 97.19 100 GLN A CA 1
ATOM 758 C C . GLN A 1 100 ? -2.149 7.454 8.007 1.00 97.19 100 GLN A C 1
ATOM 760 O O . GLN A 1 100 ? -1.073 6.870 7.926 1.00 97.19 100 GLN A O 1
ATOM 765 N N . PHE A 1 101 ? -2.585 8.253 7.027 1.00 95.88 101 PHE A N 1
ATOM 766 C CA . PHE A 1 101 ? -1.840 8.460 5.785 1.00 95.88 101 PHE A CA 1
ATOM 767 C C . PHE A 1 101 ? -0.509 9.189 5.995 1.00 95.88 101 PHE A C 1
ATOM 769 O O . PHE A 1 101 ? 0.445 8.939 5.260 1.00 95.88 101 PHE A O 1
ATOM 776 N N . THR A 1 102 ? -0.429 10.082 6.983 1.00 96.12 102 THR A N 1
ATOM 777 C CA . THR A 1 102 ? 0.818 10.779 7.326 1.00 96.12 102 THR A CA 1
ATOM 778 C C . THR A 1 102 ? 1.845 9.788 7.861 1.00 96.12 102 THR A C 1
ATOM 780 O O . THR A 1 102 ? 2.926 9.682 7.288 1.00 96.12 102 THR A O 1
ATOM 783 N N . VAL A 1 103 ? 1.471 8.983 8.858 1.00 96.88 103 VAL A N 1
ATOM 784 C CA . VAL A 1 103 ? 2.364 7.964 9.433 1.00 96.88 103 VAL A CA 1
ATOM 785 C C . VAL A 1 103 ? 2.717 6.884 8.408 1.00 96.88 103 VAL A C 1
ATOM 787 O O . VAL A 1 103 ? 3.868 6.473 8.315 1.00 96.88 103 VAL A O 1
ATOM 790 N N . LEU A 1 104 ? 1.774 6.489 7.544 1.00 95.38 104 LEU A N 1
ATOM 791 C CA . LEU A 1 104 ? 2.056 5.554 6.451 1.00 95.38 104 LEU A CA 1
ATOM 792 C C . LEU A 1 104 ? 3.172 6.059 5.524 1.00 95.38 104 LEU A C 1
ATOM 794 O O . LEU A 1 104 ? 4.003 5.273 5.074 1.00 95.38 104 LEU A O 1
ATOM 798 N N . LYS A 1 105 ? 3.196 7.361 5.209 1.00 92.50 105 LYS A N 1
ATOM 799 C CA . LYS A 1 105 ? 4.264 7.946 4.383 1.00 92.50 105 LYS A CA 1
ATOM 800 C C . LYS A 1 105 ? 5.608 7.938 5.094 1.00 92.50 105 LYS A C 1
ATOM 802 O O . LYS A 1 105 ? 6.607 7.672 4.436 1.00 92.50 105 LYS A O 1
ATOM 807 N N . GLU A 1 106 ? 5.625 8.225 6.391 1.00 93.81 106 GLU A N 1
ATOM 808 C CA . GLU A 1 106 ? 6.845 8.199 7.203 1.00 93.81 106 GLU A CA 1
ATOM 809 C C . GLU A 1 106 ? 7.436 6.784 7.242 1.00 93.81 106 GLU A C 1
ATOM 811 O O . GLU A 1 106 ? 8.605 6.607 6.912 1.00 93.81 106 GLU A O 1
ATOM 816 N N . ILE A 1 107 ? 6.607 5.764 7.495 1.00 93.25 107 ILE A N 1
ATOM 817 C CA . ILE A 1 107 ? 7.026 4.353 7.468 1.00 93.25 107 ILE A CA 1
ATOM 818 C C . ILE A 1 107 ? 7.605 3.980 6.095 1.00 93.25 107 ILE A C 1
ATOM 820 O O . ILE A 1 107 ? 8.696 3.422 6.007 1.00 93.25 107 ILE A O 1
ATOM 824 N N . ARG A 1 108 ? 6.920 4.336 4.998 1.00 89.44 108 ARG A N 1
ATOM 825 C CA . ARG A 1 108 ? 7.414 4.067 3.632 1.00 89.44 108 ARG A CA 1
ATOM 826 C C . ARG A 1 108 ? 8.764 4.727 3.354 1.00 89.44 108 ARG A C 1
ATOM 828 O O . ARG A 1 108 ? 9.606 4.126 2.694 1.00 89.44 108 ARG A O 1
ATOM 835 N N . GLN A 1 109 ? 8.971 5.952 3.838 1.00 86.94 109 GLN A N 1
ATOM 836 C CA . GLN A 1 109 ? 10.253 6.643 3.704 1.00 86.94 109 GLN A CA 1
ATOM 837 C C . GLN A 1 109 ? 11.358 5.908 4.464 1.00 86.94 109 GLN A C 1
ATOM 839 O O . GLN A 1 109 ? 12.428 5.695 3.903 1.00 86.94 109 GLN A O 1
ATOM 844 N N . SER A 1 110 ? 11.090 5.463 5.694 1.00 86.44 110 SER A N 1
ATOM 845 C CA . SER A 1 110 ? 12.050 4.690 6.487 1.00 86.44 110 SER A CA 1
ATOM 846 C C . SER A 1 110 ? 12.409 3.350 5.841 1.00 86.44 110 SER A C 1
ATOM 848 O O . SER A 1 110 ? 13.591 3.018 5.773 1.00 86.44 110 SER A O 1
ATOM 850 N N . LEU A 1 111 ? 11.424 2.619 5.308 1.00 80.06 111 LEU A N 1
ATOM 851 C CA . LEU A 1 111 ? 11.657 1.359 4.593 1.00 80.06 111 LEU A CA 1
ATOM 852 C C . LEU A 1 111 ? 12.527 1.572 3.347 1.00 80.06 111 LEU A C 1
ATOM 854 O O . LEU A 1 111 ? 13.506 0.860 3.152 1.00 80.06 111 LEU A O 1
ATOM 858 N N . SER A 1 112 ? 12.222 2.605 2.558 1.00 70.44 112 SER A N 1
ATOM 859 C CA . SER A 1 112 ? 12.987 2.939 1.353 1.00 70.44 112 SER A CA 1
ATOM 860 C C . SER A 1 112 ? 14.414 3.418 1.660 1.00 70.44 112 SER A C 1
ATOM 862 O O . SER A 1 112 ? 15.331 3.129 0.894 1.00 70.44 112 SER A O 1
ATOM 864 N N . SER A 1 113 ? 14.635 4.125 2.776 1.00 59.81 113 SER A N 1
ATOM 865 C CA . SER A 1 113 ? 15.974 4.558 3.204 1.00 59.81 113 SER A CA 1
ATOM 866 C C . SER A 1 113 ? 16.833 3.416 3.759 1.00 59.81 113 SER A C 1
ATOM 868 O O . SER A 1 113 ? 18.038 3.405 3.508 1.00 59.81 113 SER A O 1
ATOM 870 N N . GLY A 1 114 ? 16.238 2.433 4.445 1.00 52.69 114 GLY A N 1
ATOM 871 C CA . GLY A 1 114 ? 16.962 1.263 4.962 1.00 52.69 114 GLY A CA 1
ATOM 872 C C . GLY A 1 114 ? 17.617 0.425 3.858 1.00 52.69 114 GLY A C 1
ATOM 873 O O . GLY A 1 114 ? 18.758 -0.008 3.998 1.00 52.69 114 GLY A O 1
ATOM 874 N N . THR A 1 115 ? 16.955 0.306 2.703 1.00 47.19 115 THR A N 1
ATOM 875 C CA . THR A 1 115 ? 17.466 -0.432 1.535 1.00 47.19 115 THR A CA 1
ATOM 876 C C . THR A 1 115 ? 18.702 0.218 0.887 1.00 47.19 115 THR A C 1
ATOM 878 O O . THR A 1 115 ? 19.440 -0.454 0.169 1.00 47.19 115 THR A O 1
ATOM 881 N N . VAL A 1 116 ? 18.959 1.512 1.130 1.00 39.69 116 VAL A N 1
ATOM 882 C CA . VAL A 1 116 ? 20.110 2.243 0.559 1.00 39.69 116 VAL A CA 1
ATOM 883 C C . VAL A 1 116 ? 21.333 2.199 1.484 1.00 39.69 116 VAL A C 1
ATOM 885 O O . VAL A 1 116 ? 22.463 2.168 0.996 1.00 39.69 116 VAL A O 1
ATOM 888 N N . GLU A 1 117 ? 21.139 2.156 2.806 1.00 36.62 117 GLU A N 1
ATOM 889 C CA . GLU A 1 117 ? 22.245 2.095 3.776 1.00 36.62 117 GLU A CA 1
ATOM 890 C C . GLU A 1 117 ? 22.816 0.674 3.952 1.00 36.62 117 GLU A C 1
ATOM 892 O O . GLU A 1 117 ? 24.027 0.524 4.120 1.00 36.62 117 GLU A O 1
ATOM 897 N N . GLU A 1 118 ? 22.001 -0.378 3.807 1.00 36.38 118 GLU A N 1
ATOM 898 C CA . GLU A 1 118 ? 22.457 -1.783 3.875 1.00 36.38 118 GLU A CA 1
ATOM 899 C C . GLU A 1 118 ? 23.336 -2.221 2.681 1.00 36.38 118 GLU A C 1
ATOM 901 O O . GLU A 1 118 ? 23.943 -3.289 2.714 1.00 36.38 118 GLU A O 1
ATOM 906 N N . GLY A 1 119 ? 23.467 -1.397 1.635 1.00 34.97 119 GLY A N 1
ATOM 907 C CA . GLY A 1 119 ? 24.315 -1.674 0.467 1.00 34.97 119 GLY A CA 1
ATOM 908 C C . GLY A 1 119 ? 25.793 -1.279 0.611 1.00 34.97 119 GLY A C 1
ATOM 909 O O . GLY A 1 119 ? 26.548 -1.436 -0.350 1.00 34.97 119 GLY A O 1
ATOM 910 N N . LEU A 1 120 ? 26.215 -0.729 1.759 1.00 42.78 120 LEU A N 1
ATOM 911 C CA . LEU A 1 120 ? 27.560 -0.154 1.956 1.00 42.78 120 LEU A CA 1
ATOM 912 C C . LEU A 1 120 ? 28.380 -0.779 3.099 1.00 42.78 120 LEU A C 1
ATOM 914 O O . LEU A 1 120 ? 29.513 -0.350 3.325 1.00 42.78 120 LEU A O 1
ATOM 918 N N . THR A 1 121 ? 27.866 -1.790 3.803 1.00 35.12 121 THR A N 1
ATOM 919 C CA . THR A 1 121 ? 28.616 -2.493 4.856 1.00 35.12 121 THR A CA 1
ATOM 920 C C . THR A 1 121 ? 28.702 -3.986 4.557 1.00 35.12 121 THR A C 1
ATOM 922 O O . THR A 1 121 ? 27.682 -4.661 4.489 1.00 35.12 121 THR A O 1
ATOM 925 N N . ASP A 1 122 ? 29.930 -4.486 4.402 1.00 41.19 122 ASP A N 1
ATOM 926 C CA . ASP A 1 122 ? 30.333 -5.863 4.052 1.00 41.19 122 ASP A CA 1
ATOM 927 C C . ASP A 1 122 ? 29.925 -6.973 5.060 1.00 41.19 122 ASP A C 1
ATOM 929 O O . ASP A 1 122 ? 30.521 -8.047 5.076 1.00 41.19 122 ASP A O 1
ATOM 933 N N . ASP A 1 123 ? 28.893 -6.778 5.881 1.00 37.94 123 ASP A N 1
ATOM 934 C CA . ASP A 1 123 ? 28.364 -7.796 6.796 1.00 37.94 123 ASP A CA 1
ATOM 935 C C . ASP A 1 123 ? 26.853 -7.944 6.585 1.00 37.94 123 ASP A C 1
ATOM 937 O O . ASP A 1 123 ? 26.023 -7.246 7.166 1.00 37.94 123 ASP A O 1
ATOM 941 N N . VAL A 1 124 ? 26.498 -8.873 5.697 1.00 40.69 124 VAL A N 1
ATOM 942 C CA . VAL A 1 124 ? 25.115 -9.237 5.383 1.00 40.69 124 VAL A CA 1
ATOM 943 C C . VAL A 1 124 ? 24.542 -10.059 6.537 1.00 40.69 124 VAL A C 1
ATOM 945 O O . VAL A 1 124 ? 24.600 -11.288 6.544 1.00 40.69 124 VAL A O 1
ATOM 948 N N . THR A 1 125 ? 23.914 -9.389 7.497 1.00 32.66 125 THR A N 1
ATOM 949 C CA . THR A 1 125 ? 22.657 -9.910 8.040 1.00 32.66 125 THR A CA 1
ATOM 950 C C . THR A 1 125 ? 21.550 -9.013 7.511 1.00 32.66 125 THR A C 1
ATOM 952 O O . THR A 1 125 ? 21.467 -7.876 7.969 1.00 32.66 125 THR A O 1
ATOM 955 N N . PRO A 1 126 ? 20.729 -9.483 6.556 1.00 38.41 126 PRO A N 1
ATOM 956 C CA . PRO A 1 126 ? 19.605 -8.703 6.069 1.00 38.41 126 PRO A CA 1
ATOM 957 C C . PRO A 1 126 ? 18.697 -8.425 7.262 1.00 38.41 126 PRO A C 1
ATOM 959 O O . PRO A 1 126 ? 18.296 -9.374 7.951 1.00 38.41 126 PRO A O 1
ATOM 962 N N . VAL A 1 127 ? 18.354 -7.163 7.524 1.00 40.38 127 VAL A N 1
ATOM 963 C CA . VAL A 1 127 ? 17.166 -6.902 8.330 1.00 40.38 127 VAL A CA 1
ATOM 964 C C . VAL A 1 127 ? 16.012 -7.650 7.661 1.00 40.38 12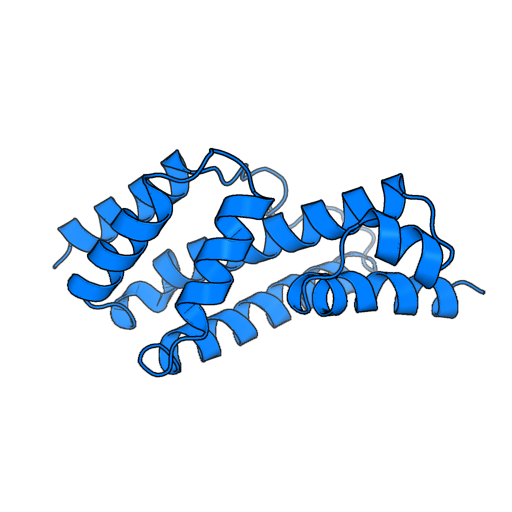7 VAL A C 1
ATOM 966 O O . VAL A 1 127 ? 15.785 -7.591 6.454 1.00 40.38 127 VAL A O 1
ATOM 969 N N . ASN A 1 128 ? 15.371 -8.485 8.470 1.00 40.91 128 ASN A N 1
ATOM 970 C CA . ASN A 1 128 ? 14.490 -9.575 8.087 1.00 40.91 128 ASN A CA 1
ATOM 971 C C . ASN A 1 128 ? 13.128 -9.058 7.575 1.00 40.91 128 ASN A C 1
ATOM 973 O O . ASN A 1 128 ? 12.092 -9.269 8.198 1.00 40.91 128 ASN A O 1
ATOM 977 N N . SER A 1 129 ? 13.138 -8.338 6.453 1.00 43.41 129 SER A N 1
ATOM 978 C CA . SER A 1 129 ? 11.955 -7.912 5.690 1.00 43.41 129 SER A CA 1
ATOM 979 C C . SER A 1 129 ? 11.730 -8.784 4.445 1.00 43.41 129 SER A C 1
ATOM 981 O O . SER A 1 129 ? 10.749 -8.597 3.727 1.00 43.41 129 SER A O 1
ATOM 983 N N . ALA A 1 130 ? 12.630 -9.741 4.185 1.00 41.72 130 ALA A N 1
ATOM 984 C CA . ALA A 1 130 ? 12.667 -10.534 2.957 1.00 41.72 130 ALA A CA 1
ATOM 985 C C . ALA A 1 130 ? 11.760 -11.784 2.951 1.00 41.72 130 ALA A C 1
ATOM 987 O O . ALA A 1 130 ? 11.508 -12.310 1.871 1.00 41.72 130 ALA A O 1
ATOM 988 N N . ASP A 1 131 ? 11.211 -12.223 4.091 1.00 48.81 131 ASP A N 1
ATOM 989 C CA . ASP A 1 131 ? 10.450 -13.489 4.164 1.00 48.81 131 ASP A CA 1
ATOM 990 C C . ASP A 1 131 ? 8.948 -13.341 4.464 1.00 48.81 131 ASP A C 1
ATOM 992 O O . ASP A 1 131 ? 8.205 -14.326 4.423 1.00 48.81 131 ASP A O 1
ATOM 996 N N . LEU A 1 132 ? 8.447 -12.129 4.732 1.00 60.56 132 LEU A N 1
ATOM 997 C CA . LEU A 1 132 ? 7.010 -11.938 4.939 1.00 60.56 132 LEU A CA 1
ATOM 998 C C . LEU A 1 132 ? 6.290 -11.833 3.588 1.00 60.56 132 LEU A C 1
ATOM 1000 O O . LEU A 1 132 ? 6.191 -10.767 2.978 1.00 60.56 132 LEU A O 1
ATOM 1004 N N . ILE A 1 133 ? 5.746 -12.953 3.116 1.00 73.31 133 ILE A N 1
ATOM 1005 C CA . ILE A 1 133 ? 4.761 -12.936 2.034 1.00 73.31 133 ILE A CA 1
ATOM 1006 C C . ILE A 1 133 ? 3.464 -12.362 2.607 1.00 73.31 133 ILE A C 1
ATOM 1008 O O . ILE A 1 133 ? 2.653 -13.084 3.180 1.00 73.31 133 ILE A O 1
ATOM 1012 N N . ILE A 1 134 ? 3.273 -11.052 2.451 1.00 85.31 134 ILE A N 1
ATOM 1013 C CA . ILE A 1 134 ? 2.008 -10.409 2.806 1.00 85.31 134 ILE A CA 1
ATOM 1014 C C . ILE A 1 134 ? 0.980 -10.775 1.740 1.00 85.31 134 ILE A C 1
ATOM 1016 O O . ILE A 1 134 ? 1.173 -10.509 0.549 1.00 85.31 134 ILE A O 1
ATOM 1020 N N . ASN A 1 135 ? -0.093 -11.407 2.195 1.00 89.12 135 ASN A N 1
ATOM 1021 C CA . ASN A 1 135 ? -1.231 -11.837 1.401 1.00 89.12 135 ASN A CA 1
ATOM 1022 C C . ASN A 1 135 ? -2.531 -11.299 2.028 1.00 89.12 135 ASN A C 1
ATOM 1024 O O . ASN A 1 135 ? -2.520 -10.676 3.097 1.00 89.12 135 ASN A O 1
ATOM 1028 N N . GLN A 1 136 ? -3.655 -11.509 1.351 1.00 94.38 136 GLN A N 1
ATOM 1029 C CA . GLN A 1 136 ? -4.964 -11.038 1.798 1.00 94.38 136 GLN A CA 1
ATOM 1030 C C . GLN A 1 136 ? -5.335 -11.584 3.184 1.00 94.38 136 GLN A C 1
ATOM 1032 O O . GLN A 1 136 ? -5.811 -10.834 4.038 1.00 94.38 136 GLN A O 1
ATOM 1037 N N . GLU A 1 137 ? -5.118 -12.881 3.411 1.00 93.00 137 GLU A N 1
ATOM 1038 C CA . GLU A 1 137 ? -5.477 -13.550 4.664 1.00 93.00 137 GLU A CA 1
ATOM 1039 C C . GLU A 1 137 ? -4.732 -12.941 5.855 1.00 93.00 137 GLU A C 1
ATOM 1041 O O . GLU A 1 137 ? -5.342 -12.637 6.879 1.00 93.00 137 GLU A O 1
ATOM 1046 N N . MET A 1 138 ? -3.432 -12.686 5.700 1.00 92.44 138 MET A N 1
ATOM 1047 C CA . MET A 1 138 ? -2.614 -12.059 6.729 1.00 92.44 138 MET A CA 1
ATOM 1048 C C . MET A 1 138 ? -3.118 -10.656 7.080 1.00 92.44 138 MET A C 1
ATOM 1050 O O . MET A 1 138 ? -3.245 -10.339 8.261 1.00 92.44 138 MET A O 1
ATOM 1054 N N . LEU A 1 139 ? -3.459 -9.834 6.080 1.00 93.81 139 LEU A N 1
ATOM 1055 C CA . LEU A 1 139 ? -4.017 -8.495 6.309 1.00 93.81 139 LEU A CA 1
ATOM 1056 C C . LEU A 1 139 ? -5.325 -8.563 7.107 1.00 93.81 139 LEU A C 1
ATOM 1058 O O . LEU A 1 139 ? -5.484 -7.853 8.101 1.00 93.81 139 LEU A O 1
ATOM 1062 N N . LEU A 1 140 ? -6.245 -9.444 6.705 1.00 95.38 140 LEU A N 1
ATOM 1063 C CA . LEU A 1 140 ? -7.525 -9.631 7.392 1.00 95.38 140 LEU A CA 1
ATOM 1064 C C . LEU A 1 140 ? -7.340 -10.158 8.821 1.00 95.38 140 LEU A C 1
ATOM 1066 O O . LEU A 1 140 ? -8.037 -9.707 9.734 1.00 95.38 140 LEU A O 1
ATOM 1070 N N . ALA A 1 141 ? -6.389 -11.069 9.037 1.00 94.12 141 ALA A N 1
ATOM 1071 C CA . ALA A 1 141 ? -6.059 -11.590 10.359 1.00 94.12 141 ALA A CA 1
ATOM 1072 C C . ALA A 1 141 ? -5.499 -10.494 11.278 1.00 94.12 141 ALA A C 1
ATOM 1074 O O . ALA A 1 141 ? -5.944 -10.369 12.421 1.00 94.12 141 ALA A O 1
ATOM 1075 N N . THR A 1 142 ? -4.586 -9.655 10.774 1.00 94.44 142 THR A N 1
ATOM 1076 C CA . THR A 1 142 ? -4.055 -8.506 11.522 1.00 94.44 142 THR A CA 1
ATOM 1077 C C . THR A 1 142 ? -5.177 -7.552 11.923 1.00 94.44 142 THR A C 1
ATOM 1079 O O . THR A 1 142 ? -5.316 -7.246 13.106 1.00 94.44 142 THR A O 1
ATOM 1082 N N . ILE A 1 143 ? -6.040 -7.154 10.984 1.00 94.94 143 ILE A N 1
ATOM 1083 C CA . ILE A 1 143 ? -7.172 -6.257 11.263 1.00 94.94 143 ILE A CA 1
ATOM 1084 C C . ILE A 1 143 ? -8.119 -6.861 12.310 1.00 94.94 143 ILE A C 1
ATOM 1086 O O . ILE A 1 143 ? -8.497 -6.187 13.268 1.00 94.94 143 ILE A O 1
ATOM 1090 N N . SER A 1 144 ? -8.456 -8.145 12.169 1.00 93.38 144 SER A N 1
ATOM 1091 C CA . SER A 1 144 ? -9.360 -8.845 13.092 1.00 93.38 144 SER A CA 1
ATOM 1092 C C . SER A 1 144 ? -8.791 -8.924 14.510 1.00 93.38 144 SER A C 1
ATOM 1094 O O . SER A 1 144 ? -9.531 -8.766 15.478 1.00 93.38 144 SER A O 1
ATOM 1096 N N . SER A 1 145 ? -7.478 -9.142 14.643 1.00 93.50 145 SER A N 1
ATOM 1097 C CA . SER A 1 145 ? -6.815 -9.183 15.951 1.00 93.50 145 SER A CA 1
ATOM 1098 C C . SER A 1 145 ? -6.862 -7.837 16.675 1.00 93.50 145 SER A C 1
ATOM 1100 O O . SER A 1 145 ? -7.064 -7.812 17.884 1.00 93.50 145 SER A O 1
ATOM 1102 N N . LEU A 1 146 ? -6.749 -6.727 15.940 1.00 91.56 146 LEU A N 1
ATOM 1103 C CA . LEU A 1 146 ? -6.820 -5.376 16.497 1.00 91.56 146 LEU A CA 1
ATOM 1104 C C . LEU A 1 146 ? -8.246 -5.006 16.910 1.00 91.56 146 LEU A C 1
ATOM 1106 O O . LEU A 1 146 ? -8.445 -4.452 17.985 1.00 91.56 146 LEU A O 1
ATOM 1110 N N . ALA A 1 147 ? -9.240 -5.380 16.102 1.00 88.44 147 ALA A N 1
ATOM 1111 C CA . ALA A 1 147 ? -10.648 -5.125 16.401 1.00 88.44 147 ALA A CA 1
ATOM 1112 C C . ALA A 1 147 ? -11.163 -5.890 17.637 1.00 88.44 147 ALA A C 1
ATOM 1114 O O . ALA A 1 147 ? -12.199 -5.532 18.183 1.00 88.44 147 ALA A O 1
ATOM 1115 N N . ALA A 1 148 ? -10.463 -6.941 18.074 1.00 84.88 148 ALA A N 1
ATOM 1116 C CA . ALA A 1 148 ? -10.818 -7.729 19.255 1.00 84.88 148 ALA A CA 1
ATOM 1117 C C . ALA A 1 148 ? -10.236 -7.182 20.577 1.00 84.88 148 ALA A C 1
ATOM 1119 O O . ALA A 1 148 ? -10.492 -7.769 21.630 1.00 84.88 148 ALA A O 1
ATOM 1120 N N . ILE A 1 149 ? -9.408 -6.130 20.522 1.00 75.44 149 ILE A N 1
ATOM 1121 C CA . ILE A 1 149 ? -8.721 -5.542 21.687 1.00 75.44 149 ILE A CA 1
ATOM 1122 C C . ILE A 1 149 ? -9.488 -4.329 22.261 1.00 75.44 149 ILE A C 1
ATOM 1124 O O . ILE A 1 149 ? -9.263 -3.984 23.422 1.00 75.44 149 ILE A O 1
ATOM 1128 N N . ASP A 1 150 ? -10.407 -3.735 21.488 1.00 54.38 150 ASP A N 1
ATOM 1129 C CA . ASP A 1 150 ? -11.356 -2.681 21.913 1.00 54.38 150 ASP A CA 1
ATOM 1130 C C . ASP A 1 150 ? -12.610 -3.255 22.608 1.00 54.38 150 ASP A C 1
ATOM 1132 O O . ASP A 1 150 ? -13.123 -2.598 23.548 1.00 54.38 150 ASP A O 1
#

Sequence (150 aa):
AEGKQLGKLESIPRLLELGLSKAVLADALDLPLEVVQSAADLFHQENLTAVIELLNNHSSLFSAQDLAELAELIAPLPDNREDLSSAIAIWFKQPSRVAQFTVLKEIRQSLSSGTVEEGLTDDVTPVNSADLIINQEMLLATISSLAAID

Radius of gyration: 16.59 Å; chains: 1; bounding box: 45×27×45 Å

pLDDT: mean 84.6, std 18.12, range [32.66, 97.75]